Protein AF-A0AAV0HFF4-F1 (afdb_monomer)

InterPro domains:
  IPR004263 Exostosin-like [PTHR11062] (6-129)
  IPR040911 Exostosin, GT47 domain [PF03016] (6-80)

Organism: NCBI:txid586396

Structure (mmCIF, N/CA/C/O backbone):
data_AF-A0AAV0HFF4-F1
#
_entry.id   AF-A0AAV0HFF4-F1
#
loop_
_atom_site.group_PDB
_atom_site.id
_atom_site.type_symbol
_atom_site.label_atom_id
_atom_site.label_alt_id
_atom_site.label_comp_id
_atom_site.label_asym_id
_atom_site.label_entity_id
_atom_site.label_seq_id
_atom_site.pdbx_PDB_ins_code
_atom_site.Cartn_x
_atom_site.Cartn_y
_atom_site.Cartn_z
_atom_site.occupancy
_atom_site.B_iso_or_equiv
_atom_site.auth_seq_id
_atom_site.auth_comp_id
_atom_site.auth_asym_id
_atom_site.auth_atom_id
_atom_site.pdbx_PDB_model_num
ATOM 1 N N . MET A 1 1 ? 3.121 18.511 -16.550 1.00 65.44 1 MET A N 1
ATOM 2 C CA . MET A 1 1 ? 2.290 17.296 -16.642 1.00 65.44 1 MET A CA 1
ATOM 3 C C . MET A 1 1 ? 1.095 17.490 -15.732 1.00 65.44 1 MET A C 1
ATOM 5 O O . MET A 1 1 ? 1.276 17.822 -14.565 1.00 65.44 1 MET A O 1
ATOM 9 N N . SER A 1 2 ? -0.109 17.406 -16.279 1.00 88.88 2 SER A N 1
ATOM 10 C CA . SER A 1 2 ? -1.352 17.561 -15.527 1.00 88.88 2 SER A CA 1
ATOM 11 C C . SER A 1 2 ? -1.634 16.320 -14.663 1.00 88.88 2 SER A C 1
ATOM 13 O O . SER A 1 2 ? -1.158 15.227 -14.985 1.00 88.88 2 SER A O 1
ATOM 15 N N . PRO A 1 3 ? -2.444 16.436 -13.595 1.00 83.75 3 PRO A N 1
ATOM 16 C CA . PRO A 1 3 ? -2.827 15.286 -12.771 1.00 83.75 3 PRO A CA 1
ATOM 17 C C . PRO A 1 3 ? -3.456 14.131 -13.570 1.00 83.75 3 PRO A C 1
ATOM 19 O O . PRO A 1 3 ? -3.227 12.962 -13.264 1.00 83.75 3 PRO A O 1
ATOM 22 N N . ILE A 1 4 ? -4.204 14.449 -14.631 1.00 87.81 4 ILE A N 1
ATOM 23 C CA . ILE A 1 4 ? -4.861 13.461 -15.501 1.00 87.81 4 ILE A CA 1
ATOM 24 C C . ILE A 1 4 ? -3.828 12.661 -16.304 1.00 87.81 4 ILE A C 1
ATOM 26 O O . ILE A 1 4 ? -3.957 11.446 -16.451 1.00 87.81 4 ILE A O 1
ATOM 30 N N . GLU A 1 5 ? -2.781 13.319 -16.803 1.00 90.44 5 GLU A N 1
ATOM 31 C CA . GLU A 1 5 ? -1.705 12.648 -17.539 1.00 90.44 5 GLU A CA 1
ATOM 32 C C . GLU A 1 5 ? -0.918 11.692 -16.636 1.00 90.44 5 GLU A C 1
ATOM 34 O O . GLU A 1 5 ? -0.615 10.575 -17.054 1.00 90.44 5 GLU A O 1
ATOM 39 N N . VAL A 1 6 ? -0.652 12.083 -15.383 1.00 88.06 6 VAL A N 1
ATOM 40 C CA . VAL A 1 6 ? 0.010 11.220 -14.385 1.00 88.06 6 VAL A CA 1
ATOM 41 C C . VAL A 1 6 ? -0.823 9.977 -14.092 1.00 88.06 6 VAL A C 1
ATOM 43 O O . VAL A 1 6 ? -0.315 8.860 -14.192 1.00 88.06 6 VAL A O 1
ATOM 46 N N . LEU A 1 7 ? -2.119 10.143 -13.819 1.00 90.25 7 LEU A N 1
ATOM 47 C CA . LEU A 1 7 ? -3.013 9.009 -13.573 1.00 90.25 7 LEU A CA 1
ATOM 48 C C . LEU A 1 7 ? -3.129 8.083 -14.790 1.00 90.25 7 LEU A C 1
ATOM 50 O O . LEU A 1 7 ? -3.190 6.863 -14.632 1.00 90.25 7 LEU A O 1
ATOM 54 N N . LYS A 1 8 ? -3.106 8.628 -16.013 1.00 92.31 8 LYS A N 1
ATOM 55 C CA . LYS A 1 8 ? -3.105 7.825 -17.245 1.00 92.31 8 LYS A CA 1
ATOM 56 C C . LYS A 1 8 ? -1.846 6.962 -17.356 1.00 92.31 8 LYS A C 1
ATOM 58 O O . LYS A 1 8 ? -1.953 5.797 -17.739 1.00 92.31 8 LYS A O 1
ATOM 63 N N . VAL A 1 9 ? -0.680 7.507 -17.003 1.00 93.75 9 VAL A N 1
ATOM 64 C CA . VAL A 1 9 ? 0.580 6.748 -16.960 1.00 93.75 9 VAL A CA 1
ATOM 65 C C . VAL A 1 9 ? 0.505 5.639 -15.913 1.00 93.75 9 VAL A C 1
ATOM 67 O O . VAL A 1 9 ? 0.813 4.493 -16.237 1.00 93.75 9 VAL A O 1
ATOM 70 N N . PHE A 1 10 ? 0.029 5.929 -14.700 1.00 93.12 10 PHE A N 1
ATOM 71 C CA . PHE A 1 10 ? -0.127 4.907 -13.658 1.00 93.12 10 PHE A CA 1
ATOM 72 C C . PHE A 1 10 ? -1.085 3.792 -14.063 1.00 93.12 10 PHE A C 1
ATOM 74 O O . PHE A 1 10 ? -0.738 2.623 -13.942 1.00 93.12 10 PHE A O 1
ATOM 81 N N . ARG A 1 11 ? -2.250 4.128 -14.624 1.00 93.62 11 ARG A N 1
ATOM 82 C CA . ARG A 1 11 ? -3.246 3.134 -15.053 1.00 93.62 11 ARG A CA 1
ATOM 83 C C . ARG A 1 11 ? -2.684 2.154 -16.088 1.00 93.62 11 ARG A C 1
ATOM 85 O O . ARG A 1 11 ? -3.027 0.971 -16.082 1.00 93.62 11 ARG A O 1
ATOM 92 N N . ASN A 1 12 ? -1.829 2.661 -16.976 1.00 95.56 12 ASN A N 1
ATOM 93 C CA . ASN A 1 12 ? -1.183 1.884 -18.032 1.00 95.56 12 ASN A CA 1
ATOM 94 C C . ASN A 1 12 ? 0.082 1.146 -17.551 1.00 95.56 12 ASN A C 1
ATOM 96 O O . ASN A 1 12 ? 0.652 0.367 -18.312 1.00 95.56 12 ASN A O 1
ATOM 100 N N . SER A 1 13 ? 0.527 1.386 -16.317 1.00 96.56 13 SER A N 1
ATOM 101 C CA . SER A 1 13 ? 1.712 0.760 -15.731 1.00 96.56 13 SER A CA 1
ATOM 102 C C . SER A 1 13 ? 1.325 -0.469 -14.907 1.00 96.56 13 SER A C 1
ATOM 104 O O . SER A 1 13 ? 0.212 -0.575 -14.393 1.00 96.56 13 SER A O 1
ATOM 106 N N . VAL A 1 14 ? 2.252 -1.422 -14.790 1.00 97.19 14 VAL A N 1
ATOM 107 C CA . VAL A 1 14 ? 2.098 -2.575 -13.886 1.00 97.19 14 VAL A CA 1
ATOM 108 C C . VAL A 1 14 ? 2.614 -2.219 -12.497 1.00 97.19 14 VAL A C 1
ATOM 110 O O . VAL A 1 14 ? 1.902 -2.382 -11.512 1.00 97.19 14 VAL A O 1
ATOM 113 N N . PHE A 1 15 ? 3.839 -1.695 -12.445 1.00 98.19 15 PHE A N 1
ATOM 114 C CA . PHE A 1 15 ? 4.539 -1.313 -11.227 1.00 98.19 15 PHE A CA 1
ATOM 115 C C . PHE A 1 15 ? 4.777 0.197 -11.205 1.00 98.19 15 PHE A C 1
ATOM 117 O O . PHE A 1 15 ? 5.204 0.768 -12.210 1.00 98.19 15 PHE A O 1
ATOM 124 N N . CYS A 1 16 ? 4.540 0.831 -10.058 1.00 97.12 16 CYS A N 1
ATOM 125 C CA . CYS A 1 16 ? 4.745 2.260 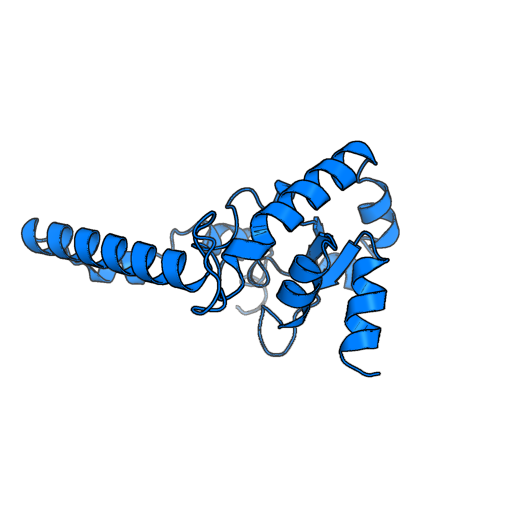-9.847 1.00 97.12 16 CYS A CA 1
ATOM 126 C C . CYS A 1 16 ? 5.775 2.466 -8.740 1.00 97.12 16 CYS A C 1
ATOM 128 O O . CYS A 1 16 ? 5.535 2.115 -7.587 1.00 97.12 16 CYS A O 1
ATOM 130 N N . LEU A 1 17 ? 6.927 3.034 -9.095 1.00 95.56 17 LEU A N 1
ATOM 131 C CA . LEU A 1 17 ? 8.022 3.281 -8.160 1.00 95.56 17 LEU A CA 1
ATOM 132 C C . LEU A 1 17 ? 7.645 4.391 -7.169 1.00 95.56 17 LEU A C 1
ATOM 134 O O . LEU A 1 17 ? 7.270 5.485 -7.584 1.00 95.56 17 LEU A O 1
ATOM 138 N N . GLN A 1 18 ? 7.778 4.112 -5.871 1.00 94.12 18 GLN A N 1
ATOM 139 C CA . GLN A 1 18 ? 7.441 5.017 -4.768 1.00 94.12 18 GLN A CA 1
ATOM 140 C C . GLN A 1 18 ? 8.677 5.289 -3.891 1.00 94.12 18 GLN A C 1
ATOM 142 O O . GLN A 1 18 ? 8.783 4.759 -2.780 1.00 94.12 18 GLN A O 1
ATOM 147 N N . PRO A 1 19 ? 9.653 6.077 -4.381 1.00 90.50 19 PRO A N 1
ATOM 148 C CA . PRO A 1 19 ? 10.814 6.459 -3.585 1.00 90.50 19 PRO A CA 1
ATOM 149 C C . PRO A 1 19 ? 10.419 7.391 -2.430 1.00 90.50 19 PRO A C 1
ATOM 151 O O . PRO A 1 19 ? 9.510 8.223 -2.553 1.00 90.50 19 PRO A O 1
ATOM 154 N N . ALA A 1 20 ? 11.137 7.288 -1.311 1.00 83.50 20 ALA A N 1
ATOM 155 C CA . ALA A 1 20 ? 10.960 8.185 -0.173 1.00 83.50 20 ALA A CA 1
ATOM 156 C C . ALA A 1 20 ? 11.279 9.647 -0.550 1.00 83.50 20 ALA A C 1
ATOM 158 O O . ALA A 1 20 ? 11.933 9.934 -1.557 1.00 83.50 20 ALA A O 1
ATOM 159 N N . GLY A 1 21 ? 10.745 10.601 0.212 1.00 80.75 21 GLY A N 1
ATOM 160 C CA . GLY A 1 21 ? 11.053 12.030 0.086 1.00 80.75 21 GLY A CA 1
ATOM 161 C C . GLY A 1 21 ? 11.298 12.664 1.436 1.00 80.75 21 GLY A C 1
ATOM 162 O O . GLY A 1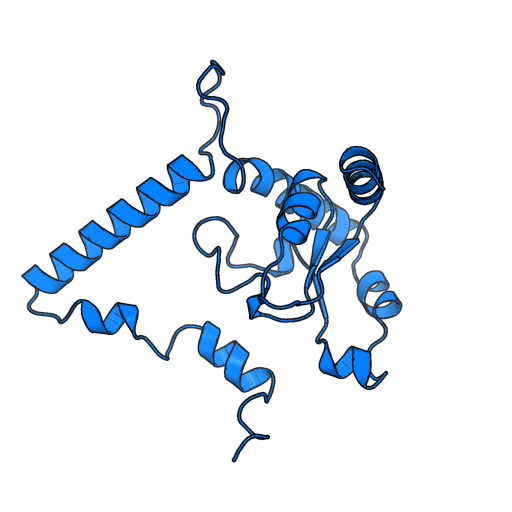 21 ? 11.824 12.007 2.325 1.00 80.75 21 GLY A O 1
ATOM 163 N N . ASP A 1 22 ? 10.836 13.904 1.605 1.00 81.12 22 ASP A N 1
ATOM 164 C CA . ASP A 1 22 ? 10.881 14.604 2.898 1.00 81.12 22 ASP A CA 1
ATOM 165 C C . ASP A 1 22 ? 10.113 13.845 3.992 1.00 81.12 22 ASP A C 1
ATOM 167 O O . ASP A 1 22 ? 10.435 13.925 5.174 1.00 81.12 22 ASP A O 1
ATOM 171 N N . SER A 1 23 ? 9.103 13.070 3.588 1.00 80.12 23 SER A N 1
ATOM 172 C CA . SER A 1 23 ? 8.440 12.080 4.429 1.00 80.12 23 SER A CA 1
ATOM 173 C C . SER A 1 23 ? 8.546 10.687 3.813 1.00 80.12 23 SER A C 1
ATOM 175 O O . SER A 1 23 ? 8.778 10.518 2.610 1.00 80.12 23 SER A O 1
ATOM 177 N N . TYR A 1 24 ? 8.352 9.668 4.653 1.00 78.56 24 TYR A N 1
ATOM 178 C CA . TYR A 1 24 ? 8.437 8.282 4.208 1.00 78.56 24 TYR A CA 1
ATOM 179 C C . TYR A 1 24 ? 7.329 7.914 3.213 1.00 78.56 24 TYR A C 1
ATOM 181 O O . TYR A 1 24 ? 7.615 7.200 2.257 1.00 78.56 24 TYR A O 1
ATOM 189 N N . THR A 1 25 ? 6.092 8.392 3.393 1.00 80.69 25 THR A N 1
ATOM 190 C CA . THR A 1 25 ? 4.985 8.093 2.464 1.00 80.69 25 THR A CA 1
ATOM 191 C C . THR A 1 25 ? 4.618 9.325 1.651 1.00 80.69 25 THR A C 1
ATOM 193 O O . THR A 1 25 ? 4.448 10.405 2.206 1.00 80.69 25 THR A O 1
ATOM 196 N N . ARG A 1 26 ? 4.440 9.165 0.336 1.00 85.19 26 ARG A N 1
ATOM 197 C CA . ARG A 1 26 ? 4.044 10.245 -0.577 1.00 85.19 26 ARG A CA 1
ATOM 198 C C . ARG A 1 26 ? 2.615 10.050 -1.080 1.00 85.19 26 ARG A C 1
ATOM 200 O O . ARG A 1 26 ? 2.132 8.926 -1.189 1.00 85.19 26 ARG A O 1
ATOM 207 N N . ARG A 1 27 ? 1.974 11.149 -1.495 1.00 88.50 27 ARG A N 1
ATOM 208 C CA . ARG A 1 27 ? 0.672 11.127 -2.191 1.00 88.50 27 ARG A CA 1
ATOM 209 C C . ARG A 1 27 ? 0.655 10.149 -3.378 1.00 88.50 27 ARG A C 1
ATOM 211 O O . ARG A 1 27 ? -0.342 9.464 -3.581 1.00 88.50 27 ARG A O 1
ATOM 218 N N . SER A 1 28 ? 1.768 10.041 -4.107 1.00 91.50 28 SER A N 1
ATOM 219 C CA . SER A 1 28 ? 1.916 9.166 -5.277 1.00 91.50 28 SER A CA 1
ATOM 220 C C . SER A 1 28 ? 1.654 7.685 -4.983 1.00 91.50 28 SER A C 1
ATOM 222 O O . SER A 1 28 ? 1.221 6.960 -5.877 1.00 91.50 28 SER A O 1
ATOM 224 N N . THR A 1 29 ? 1.852 7.238 -3.737 1.00 92.62 29 THR A N 1
ATOM 225 C CA . THR A 1 29 ? 1.492 5.885 -3.295 1.00 92.62 29 THR A CA 1
ATOM 226 C C . THR A 1 29 ? -0.009 5.650 -3.448 1.00 92.62 29 THR A C 1
ATOM 228 O O . THR A 1 29 ? -0.430 4.650 -4.028 1.00 92.62 29 THR A O 1
ATOM 231 N N . PHE A 1 30 ? -0.829 6.595 -2.995 1.00 93.00 30 PHE A N 1
ATOM 232 C CA . PHE A 1 30 ? -2.283 6.496 -3.096 1.00 93.00 30 PHE A CA 1
ATOM 233 C C . PHE A 1 30 ? -2.759 6.667 -4.534 1.00 93.00 30 PHE A C 1
ATOM 235 O O . PHE A 1 30 ? -3.615 5.909 -4.975 1.00 93.00 30 PHE A O 1
ATOM 242 N N . ASP A 1 31 ? -2.141 7.571 -5.297 1.00 94.12 31 ASP A N 1
ATOM 243 C CA . ASP A 1 31 ? -2.429 7.717 -6.727 1.00 94.12 31 ASP A CA 1
ATOM 244 C C . ASP A 1 31 ? -2.131 6.412 -7.502 1.00 94.12 31 ASP A C 1
ATOM 246 O O . ASP A 1 31 ? -2.889 6.047 -8.402 1.00 94.12 31 ASP A O 1
ATOM 250 N N . SER A 1 32 ? -1.079 5.659 -7.135 1.00 95.38 32 SER A N 1
ATOM 251 C CA . SER A 1 32 ? -0.823 4.337 -7.731 1.00 95.38 32 SER A CA 1
ATOM 252 C C . SER A 1 32 ? -1.887 3.304 -7.367 1.00 95.38 32 SER A C 1
ATOM 254 O O . SER A 1 32 ? -2.351 2.594 -8.257 1.00 95.38 32 SER A O 1
ATOM 256 N N . ILE A 1 33 ? -2.344 3.276 -6.110 1.00 95.75 33 ILE A N 1
ATOM 257 C CA . ILE A 1 33 ? -3.424 2.378 -5.674 1.00 95.75 33 ILE A CA 1
ATOM 258 C C . ILE A 1 33 ? -4.718 2.700 -6.427 1.00 95.75 33 ILE A C 1
ATOM 260 O O . ILE A 1 33 ? -5.342 1.805 -6.993 1.00 95.75 33 ILE A O 1
ATOM 264 N N . LEU A 1 34 ? -5.074 3.984 -6.517 1.00 95.38 34 LEU A N 1
ATOM 265 C CA . LEU A 1 34 ? -6.252 4.467 -7.241 1.00 95.38 34 LEU A CA 1
ATOM 266 C C . LEU A 1 34 ? -6.238 4.085 -8.722 1.00 95.38 34 LEU A C 1
ATOM 268 O O . LEU A 1 34 ? -7.282 3.807 -9.307 1.00 95.38 34 LEU A O 1
ATOM 272 N N . ALA A 1 35 ? -5.055 4.058 -9.331 1.00 96.06 35 ALA A N 1
ATOM 273 C CA . ALA A 1 35 ? -4.877 3.655 -10.718 1.00 96.06 35 ALA A CA 1
ATOM 274 C C . ALA A 1 35 ? -4.787 2.126 -10.917 1.00 96.06 35 ALA A C 1
ATOM 276 O O . ALA A 1 35 ? -4.672 1.664 -12.056 1.00 96.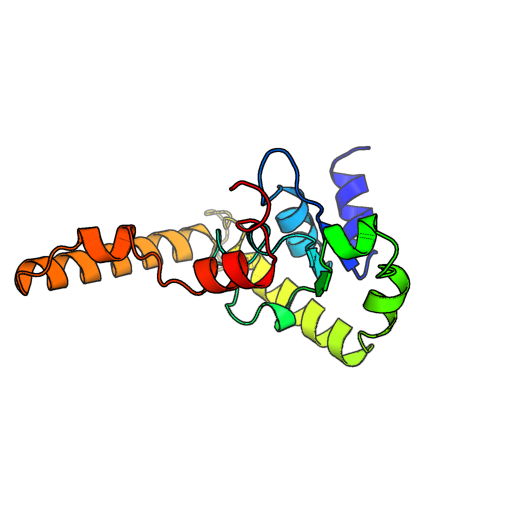06 35 ALA A O 1
ATOM 277 N N . GLY A 1 36 ? -4.814 1.334 -9.837 1.00 96.25 36 GLY A N 1
ATOM 278 C CA . GLY A 1 36 ? -4.603 -0.113 -9.884 1.00 96.25 36 GLY A CA 1
ATOM 279 C C . GLY A 1 36 ? -3.172 -0.503 -10.266 1.00 96.25 36 GLY A C 1
ATOM 280 O O . GLY A 1 36 ? -2.969 -1.562 -10.855 1.00 96.25 36 GLY A O 1
ATOM 281 N N . CYS A 1 37 ? -2.199 0.369 -10.009 1.00 97.81 37 CYS A N 1
ATOM 282 C CA . CYS A 1 37 ? -0.781 0.136 -10.251 1.00 97.81 37 CYS A CA 1
ATOM 283 C C . CYS A 1 37 ? -0.118 -0.386 -8.972 1.00 97.81 37 CYS A C 1
ATOM 285 O O . CYS A 1 37 ? -0.301 0.198 -7.905 1.00 97.81 37 CYS A O 1
ATOM 287 N N . ILE A 1 38 ? 0.669 -1.459 -9.072 1.00 98.25 38 ILE A N 1
ATOM 288 C CA . ILE A 1 38 ? 1.313 -2.103 -7.920 1.00 98.25 38 ILE A CA 1
ATOM 289 C C . ILE A 1 38 ? 2.416 -1.180 -7.378 1.00 98.25 38 ILE A C 1
ATOM 291 O O . ILE A 1 38 ? 3.386 -0.914 -8.098 1.00 98.25 38 ILE A O 1
ATOM 295 N N . PRO A 1 39 ? 2.313 -0.681 -6.133 1.00 96.88 39 PRO A N 1
ATOM 296 C CA . PRO A 1 39 ? 3.346 0.167 -5.555 1.00 96.88 39 PRO A CA 1
ATOM 297 C C . PRO A 1 39 ? 4.654 -0.607 -5.340 1.00 96.88 39 PRO A C 1
ATOM 299 O O . PRO A 1 39 ? 4.650 -1.731 -4.834 1.00 96.88 39 PRO A O 1
ATOM 302 N N . VAL A 1 40 ? 5.780 0.017 -5.684 1.00 96.81 40 VAL A N 1
ATOM 303 C CA . VAL A 1 40 ? 7.129 -0.482 -5.389 1.00 96.81 40 VAL A CA 1
ATOM 304 C C . VAL A 1 40 ? 7.776 0.453 -4.379 1.00 96.81 40 VAL A C 1
ATOM 306 O O . VAL A 1 40 ? 8.099 1.595 -4.706 1.00 96.81 40 VAL A O 1
ATOM 309 N N . PHE A 1 41 ? 7.950 -0.020 -3.152 1.00 94.44 41 PHE A N 1
ATOM 310 C CA . PHE A 1 41 ? 8.514 0.759 -2.059 1.00 94.44 41 PHE A CA 1
ATOM 311 C C . PHE A 1 41 ? 10.013 0.533 -1.929 1.00 94.44 41 PHE A C 1
ATOM 313 O O . PHE A 1 41 ? 10.503 -0.582 -2.094 1.00 94.44 41 PHE A O 1
ATOM 320 N N . PHE A 1 42 ? 10.720 1.602 -1.566 1.00 92.06 42 PHE A N 1
ATOM 321 C CA . PHE A 1 42 ? 12.168 1.573 -1.351 1.00 92.06 42 PHE A CA 1
ATOM 322 C C . PHE A 1 42 ? 12.5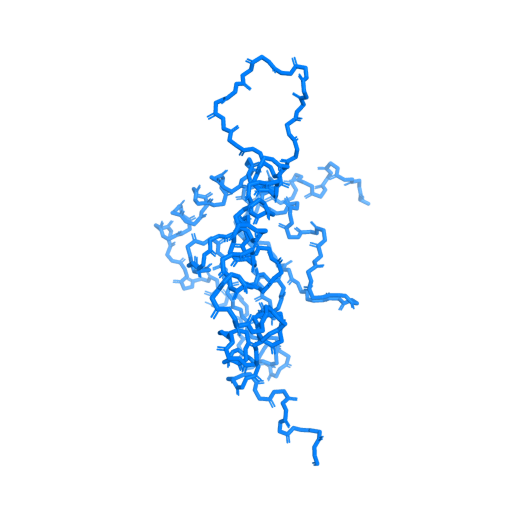75 1.679 0.118 1.00 92.06 42 PHE A C 1
ATOM 324 O O . PHE A 1 42 ? 13.735 1.475 0.464 1.00 92.06 42 PHE A O 1
ATOM 331 N N . HIS A 1 43 ? 11.602 1.956 0.988 1.00 88.25 43 HIS A N 1
ATOM 332 C CA . HIS A 1 43 ? 11.791 2.051 2.426 1.00 88.25 43 HIS A CA 1
ATOM 333 C C . HIS A 1 43 ? 10.595 1.403 3.143 1.00 88.25 43 HIS A C 1
ATOM 335 O O . HIS A 1 43 ? 9.448 1.702 2.796 1.00 88.25 43 HIS A O 1
ATOM 341 N N . PRO A 1 44 ? 10.791 0.579 4.190 1.00 81.25 44 PRO A N 1
ATOM 342 C CA . PRO A 1 44 ? 9.675 -0.041 4.911 1.00 81.25 44 PRO A CA 1
ATOM 343 C C . PRO A 1 44 ? 8.687 0.948 5.547 1.00 81.25 44 PRO A C 1
ATOM 345 O O . PRO A 1 44 ? 7.493 0.665 5.657 1.00 81.25 44 PRO A O 1
ATOM 348 N N . PHE A 1 45 ? 9.139 2.141 5.947 1.00 80.94 45 PHE A N 1
ATOM 349 C CA . PHE A 1 45 ? 8.263 3.162 6.524 1.00 80.94 45 PHE A CA 1
ATOM 350 C C . PHE A 1 45 ? 7.303 3.798 5.516 1.00 80.94 45 PHE A C 1
ATOM 352 O O . PHE A 1 45 ? 6.321 4.409 5.941 1.00 80.94 45 PHE A O 1
ATOM 359 N N . SER A 1 46 ? 7.562 3.658 4.211 1.00 76.19 46 SER A N 1
ATOM 360 C CA . SER A 1 46 ? 6.737 4.235 3.141 1.00 76.19 46 SER A CA 1
ATOM 361 C C . SER A 1 46 ? 5.378 3.568 2.978 1.00 76.19 46 SER A C 1
ATOM 363 O O . SER A 1 46 ? 4.506 4.103 2.300 1.00 76.19 46 SER A O 1
ATOM 365 N N . ALA A 1 47 ? 5.200 2.390 3.564 1.00 64.56 47 ALA A N 1
ATOM 366 C CA . ALA A 1 47 ? 4.013 1.586 3.328 1.00 64.56 47 ALA A CA 1
ATOM 367 C C . ALA A 1 47 ? 3.544 0.862 4.574 1.00 64.56 47 ALA A C 1
ATOM 369 O O . ALA A 1 47 ? 2.350 0.791 4.851 1.00 64.56 47 ALA A O 1
ATOM 370 N N . TYR A 1 48 ? 4.484 0.338 5.351 1.00 73.81 48 TYR A N 1
ATOM 371 C CA . TYR A 1 48 ? 4.125 -0.711 6.284 1.00 73.81 48 TYR A CA 1
ATOM 372 C C . TYR A 1 48 ? 3.610 -0.118 7.585 1.00 73.81 48 TYR A C 1
ATOM 374 O O . TYR A 1 48 ? 2.740 -0.699 8.234 1.00 73.81 48 TYR A O 1
ATOM 382 N N . THR A 1 49 ? 4.124 1.048 7.995 1.00 76.06 49 THR A N 1
ATOM 383 C CA . THR A 1 49 ? 4.020 1.521 9.385 1.00 76.06 49 THR A CA 1
ATOM 384 C C . THR A 1 49 ? 2.957 2.583 9.637 1.00 76.06 49 THR A C 1
ATOM 386 O O . THR A 1 49 ? 2.537 2.728 10.788 1.00 76.06 49 THR A O 1
ATOM 389 N N . GLN A 1 50 ? 2.528 3.323 8.616 1.00 75.62 50 GLN A N 1
ATOM 390 C CA . GLN A 1 50 ? 1.707 4.527 8.798 1.00 75.62 50 GLN A CA 1
ATOM 391 C C . GLN A 1 50 ? 0.210 4.277 8.596 1.00 75.62 50 GLN A C 1
ATOM 393 O O . GLN A 1 50 ? -0.598 4.821 9.337 1.00 75.62 50 GLN A O 1
ATOM 398 N N . TYR A 1 51 ? -0.168 3.389 7.677 1.00 84.94 51 TYR A N 1
ATOM 399 C CA . TYR A 1 51 ? -1.565 3.190 7.269 1.00 84.94 51 TYR A CA 1
ATOM 400 C C . TYR A 1 51 ? -2.110 1.828 7.706 1.00 84.94 51 TYR A C 1
ATOM 402 O O . TYR A 1 51 ? -2.842 1.175 6.973 1.00 84.94 51 TYR A O 1
ATOM 410 N N . ILE A 1 52 ? -1.749 1.391 8.917 1.00 87.12 52 ILE A N 1
ATOM 411 C CA . ILE A 1 52 ? -2.011 0.032 9.428 1.00 87.12 52 ILE A CA 1
ATOM 412 C C . ILE A 1 52 ? -3.498 -0.332 9.569 1.00 87.12 52 ILE A C 1
ATOM 414 O O . ILE A 1 52 ? -3.813 -1.512 9.693 1.00 87.12 52 ILE A O 1
ATOM 418 N N . TRP A 1 53 ? -4.396 0.657 9.605 1.00 90.62 53 TRP A N 1
ATOM 419 C CA . TRP A 1 53 ? -5.844 0.428 9.593 1.00 90.62 53 TRP A CA 1
ATOM 420 C C . TRP A 1 53 ? -6.394 0.251 8.174 1.00 90.62 53 TRP A C 1
ATOM 422 O O . TRP A 1 53 ? -7.385 -0.446 7.992 1.00 90.62 53 TRP A O 1
ATOM 432 N N . HIS A 1 54 ? -5.742 0.844 7.172 1.00 92.00 54 HIS A N 1
ATOM 433 C CA . HIS A 1 54 ? -6.234 0.890 5.792 1.00 92.00 54 HIS A CA 1
ATOM 434 C C . HIS A 1 54 ? -5.557 -0.140 4.882 1.00 92.00 54 HIS A C 1
ATOM 436 O O . HIS A 1 54 ? -6.189 -0.660 3.963 1.00 92.00 54 HIS A O 1
ATOM 442 N N . LEU A 1 55 ? -4.279 -0.441 5.127 1.00 90.81 55 LEU A N 1
ATOM 443 C CA . LEU A 1 55 ? -3.475 -1.344 4.307 1.00 90.81 55 LEU A CA 1
ATOM 444 C C . LEU A 1 55 ? -3.296 -2.716 4.985 1.00 90.81 55 LEU A C 1
ATOM 446 O O . LEU A 1 55 ? -3.135 -2.777 6.209 1.00 90.81 55 LEU A O 1
ATOM 450 N N . PRO A 1 56 ? -3.287 -3.825 4.218 1.00 89.62 56 PRO A N 1
ATOM 451 C CA . PRO A 1 56 ? -3.076 -5.164 4.753 1.00 89.62 56 PRO A CA 1
ATOM 452 C C . PRO A 1 56 ? -1.705 -5.302 5.414 1.00 89.62 56 PRO A C 1
ATOM 454 O O . PRO A 1 56 ? -0.716 -4.740 4.952 1.00 89.62 56 PRO A O 1
ATOM 457 N N . ARG A 1 57 ? -1.619 -6.137 6.455 1.00 86.44 57 ARG A N 1
ATOM 458 C CA . ARG A 1 57 ? -0.329 -6.500 7.070 1.00 86.44 57 ARG A CA 1
ATOM 459 C C . ARG A 1 57 ? 0.539 -7.371 6.165 1.00 86.44 57 ARG A C 1
ATOM 461 O O . ARG A 1 57 ? 1.756 -7.358 6.305 1.00 86.44 57 ARG A O 1
ATOM 468 N N . ASN A 1 58 ? -0.076 -8.155 5.278 1.00 89.81 58 ASN A N 1
ATOM 469 C CA . ASN A 1 58 ? 0.666 -8.918 4.284 1.00 89.81 58 ASN A CA 1
ATOM 470 C C . ASN A 1 58 ? 1.072 -7.991 3.135 1.00 89.81 58 ASN A C 1
ATOM 472 O O . ASN A 1 58 ? 0.388 -7.890 2.127 1.00 89.81 58 ASN A O 1
ATOM 476 N N . TYR A 1 59 ? 2.192 -7.303 3.288 1.00 90.00 59 TYR A N 1
ATOM 477 C CA . TYR A 1 59 ? 2.626 -6.299 2.323 1.00 90.00 59 TYR A CA 1
ATOM 478 C C . TYR A 1 59 ? 2.958 -6.854 0.934 1.00 90.00 59 TYR A C 1
ATOM 480 O O . TYR A 1 59 ? 2.765 -6.169 -0.073 1.00 90.00 59 TYR A O 1
ATOM 488 N N . SER A 1 60 ? 3.402 -8.112 0.885 1.00 92.25 60 SER A N 1
ATOM 489 C CA . SER A 1 60 ? 3.704 -8.815 -0.364 1.00 92.25 60 SER A CA 1
ATOM 490 C C . SER A 1 60 ? 2.461 -9.091 -1.213 1.00 92.25 60 SER A C 1
ATOM 492 O O . SER A 1 60 ? 2.586 -9.318 -2.412 1.00 92.25 60 SER A O 1
ATOM 494 N N . SER A 1 61 ? 1.252 -9.022 -0.634 1.00 95.25 61 SER A N 1
ATOM 495 C CA . SER A 1 61 ? 0.021 -9.250 -1.395 1.00 95.25 61 SER A CA 1
ATOM 496 C C . SER A 1 61 ? -0.349 -8.085 -2.307 1.00 95.25 61 SER A C 1
ATOM 498 O O . SER A 1 61 ? -1.136 -8.293 -3.219 1.00 95.25 61 SER A O 1
ATOM 500 N N . TYR A 1 62 ? 0.180 -6.877 -2.082 1.00 95.62 62 TYR A N 1
ATOM 501 C CA . TYR A 1 62 ? -0.206 -5.682 -2.846 1.00 95.62 62 TYR A CA 1
ATOM 502 C C . TYR A 1 62 ? 0.967 -4.803 -3.286 1.00 95.62 62 TYR A C 1
ATOM 504 O O . TYR A 1 62 ? 0.752 -3.847 -4.028 1.00 95.62 62 TYR A O 1
ATOM 512 N N . SER A 1 63 ? 2.194 -5.077 -2.838 1.00 95.88 63 SER A N 1
ATOM 513 C CA . SER A 1 63 ? 3.357 -4.235 -3.126 1.00 95.88 63 SER A CA 1
ATOM 514 C C . SER A 1 63 ? 4.651 -5.030 -3.264 1.00 95.88 63 SER A C 1
ATOM 516 O O . SER A 1 63 ? 4.754 -6.161 -2.795 1.00 95.88 63 SER A O 1
ATOM 518 N N . VAL A 1 64 ? 5.647 -4.415 -3.902 1.00 96.31 64 VAL A N 1
ATOM 519 C CA . VAL A 1 64 ? 7.019 -4.934 -3.981 1.00 96.31 64 VAL A CA 1
ATOM 520 C C . VAL A 1 64 ? 7.928 -4.056 -3.126 1.00 96.31 64 VAL A C 1
ATOM 522 O O . VAL A 1 64 ? 7.821 -2.832 -3.172 1.00 96.31 64 VAL A O 1
ATOM 525 N N . TYR A 1 65 ? 8.848 -4.662 -2.376 1.00 94.00 65 TYR A N 1
ATOM 526 C CA . TYR A 1 65 ? 9.894 -3.942 -1.647 1.00 94.00 65 TYR A CA 1
ATOM 527 C C . TYR A 1 65 ? 11.253 -4.156 -2.307 1.00 94.00 65 TYR A C 1
ATOM 529 O O . TYR A 1 65 ? 11.633 -5.293 -2.579 1.00 94.00 65 TYR A O 1
ATOM 537 N N . ILE A 1 66 ? 11.986 -3.069 -2.546 1.00 94.12 66 ILE A N 1
ATOM 538 C CA . ILE A 1 66 ? 13.356 -3.102 -3.063 1.00 94.12 66 ILE A CA 1
ATOM 539 C C . ILE A 1 66 ? 14.210 -2.148 -2.214 1.00 94.12 66 ILE A C 1
ATOM 541 O O . ILE A 1 66 ? 14.018 -0.941 -2.331 1.00 94.12 66 ILE A O 1
ATOM 545 N N . PRO A 1 67 ? 15.155 -2.634 -1.389 1.00 91.81 67 PRO A N 1
ATOM 546 C CA . PRO A 1 67 ? 15.931 -1.774 -0.494 1.00 91.81 67 PRO A CA 1
ATOM 547 C C . PRO A 1 67 ? 16.698 -0.672 -1.239 1.00 91.81 67 PRO A C 1
ATOM 549 O O . PRO A 1 67 ? 17.477 -0.953 -2.154 1.00 91.81 67 PRO A O 1
ATOM 552 N N . GLU A 1 68 ? 16.494 0.589 -0.842 1.00 90.75 68 GLU A N 1
ATOM 553 C CA . GLU A 1 68 ? 17.091 1.749 -1.519 1.00 90.75 68 GLU A CA 1
ATOM 554 C C . GLU A 1 68 ? 18.627 1.711 -1.533 1.00 90.75 68 GLU A C 1
ATOM 556 O O . GLU A 1 68 ? 19.246 2.016 -2.554 1.00 90.75 68 GLU A O 1
ATOM 561 N N . ASN A 1 69 ? 19.245 1.312 -0.418 1.00 91.31 69 ASN A N 1
ATOM 562 C CA . ASN A 1 69 ? 20.699 1.217 -0.282 1.00 91.31 69 ASN A CA 1
ATOM 563 C C . ASN A 1 69 ? 21.298 0.245 -1.308 1.00 91.31 69 ASN A C 1
ATOM 565 O O . ASN A 1 69 ? 22.246 0.595 -2.004 1.00 91.31 69 ASN A O 1
ATOM 569 N N . LEU A 1 70 ? 20.683 -0.926 -1.494 1.00 92.25 70 LEU A N 1
ATOM 570 C CA . LEU A 1 70 ? 21.161 -1.927 -2.450 1.00 92.25 70 LEU A CA 1
ATOM 571 C C . LEU A 1 70 ? 21.006 -1.476 -3.908 1.00 92.25 70 LEU A C 1
ATOM 573 O O . LEU A 1 70 ? 21.809 -1.864 -4.758 1.00 92.25 70 LEU A O 1
ATOM 577 N N . VAL A 1 71 ? 19.994 -0.656 -4.205 1.00 93.38 71 VAL A N 1
ATOM 578 C CA . VAL A 1 71 ? 19.828 -0.035 -5.529 1.00 93.38 71 VAL A CA 1
ATOM 579 C C . VAL A 1 71 ? 20.910 1.019 -5.764 1.00 93.38 71 VAL A C 1
ATOM 581 O O . VAL A 1 71 ? 21.540 1.018 -6.820 1.00 93.38 71 VAL A O 1
ATOM 584 N N . ARG A 1 72 ? 21.161 1.893 -4.780 1.00 91.62 72 ARG A N 1
ATOM 585 C CA . ARG A 1 72 ? 22.187 2.950 -4.859 1.00 91.62 72 ARG A CA 1
ATOM 586 C C . ARG A 1 72 ? 23.601 2.385 -4.985 1.00 91.62 72 ARG A C 1
ATOM 588 O O . ARG A 1 72 ? 24.402 2.926 -5.737 1.00 91.62 72 ARG A O 1
ATOM 595 N N . GLU A 1 73 ? 23.885 1.282 -4.299 1.00 94.94 73 GLU A N 1
ATOM 596 C CA . GLU A 1 73 ? 25.157 0.552 -4.377 1.00 94.94 73 GLU A CA 1
ATOM 597 C C . GLU A 1 73 ? 25.308 -0.270 -5.672 1.00 94.94 73 GLU A C 1
ATOM 599 O O . GLU A 1 73 ? 26.338 -0.907 -5.881 1.00 94.94 73 GLU A O 1
ATOM 604 N N . GLY A 1 74 ? 24.281 -0.316 -6.530 1.00 92.81 74 GLY A N 1
ATOM 605 C CA . GLY A 1 74 ? 24.284 -1.112 -7.761 1.00 92.81 74 GLY A CA 1
ATOM 606 C C . GLY A 1 74 ? 24.226 -2.629 -7.537 1.00 92.81 74 GLY A C 1
ATOM 607 O O . GLY A 1 74 ? 24.356 -3.392 -8.492 1.00 92.81 74 GLY A O 1
ATOM 608 N N . ARG A 1 75 ? 24.005 -3.084 -6.297 1.00 95.12 75 ARG A N 1
ATOM 609 C CA . ARG A 1 75 ? 23.904 -4.510 -5.935 1.00 95.12 75 ARG A CA 1
ATOM 610 C C . ARG A 1 75 ? 22.586 -5.133 -6.388 1.00 95.12 75 ARG A C 1
ATOM 612 O O . ARG A 1 75 ? 22.521 -6.337 -6.619 1.00 95.12 75 ARG A O 1
ATOM 619 N N . VAL A 1 76 ? 21.536 -4.321 -6.516 1.00 95.00 76 VAL A N 1
ATOM 620 C CA . VAL A 1 76 ? 20.207 -4.754 -6.957 1.00 95.00 76 VAL A CA 1
ATOM 621 C C . VAL A 1 76 ? 19.732 -3.911 -8.134 1.00 95.00 76 VAL A C 1
ATOM 623 O O . VAL A 1 76 ? 19.666 -2.687 -8.070 1.00 95.00 76 VAL A O 1
ATOM 626 N N . SER A 1 77 ? 19.321 -4.584 -9.210 1.00 96.25 77 SER A N 1
ATOM 627 C CA . SER A 1 77 ? 18.645 -3.948 -10.340 1.00 96.25 77 SER A CA 1
ATOM 628 C C . SER A 1 77 ? 17.130 -3.995 -10.153 1.00 96.25 77 SER A C 1
ATOM 630 O O . SER A 1 77 ? 16.546 -5.079 -10.098 1.00 96.25 77 SER A O 1
ATOM 632 N N . ILE A 1 78 ? 16.485 -2.821 -10.139 1.00 96.50 78 ILE A N 1
ATOM 633 C CA . ILE A 1 78 ? 15.018 -2.687 -10.060 1.00 96.50 78 ILE A CA 1
ATOM 634 C C . ILE A 1 78 ? 14.343 -3.530 -11.145 1.00 96.50 78 ILE A C 1
ATOM 636 O O . ILE A 1 78 ? 13.424 -4.295 -10.867 1.00 96.50 78 ILE A O 1
ATOM 640 N N . ARG A 1 79 ? 14.829 -3.434 -12.388 1.00 96.50 79 ARG A N 1
ATOM 641 C CA . ARG A 1 79 ? 14.269 -4.180 -13.521 1.00 96.50 79 ARG A CA 1
ATOM 642 C C . ARG A 1 79 ? 14.341 -5.686 -13.290 1.00 96.50 79 ARG A C 1
ATOM 644 O O . ARG A 1 79 ? 13.363 -6.376 -13.548 1.00 96.50 79 ARG A O 1
ATOM 651 N N . MET A 1 80 ? 15.483 -6.187 -12.819 1.00 96.62 80 MET A N 1
ATOM 652 C CA . MET A 1 80 ? 15.661 -7.624 -12.596 1.00 96.62 80 MET A CA 1
ATOM 653 C C . MET A 1 80 ? 14.749 -8.138 -11.487 1.00 96.62 80 MET A C 1
ATOM 655 O O . MET A 1 80 ? 14.161 -9.197 -11.667 1.00 96.62 80 MET A O 1
ATOM 659 N N . GLN A 1 81 ? 14.577 -7.372 -10.405 1.00 96.44 81 GLN A N 1
ATOM 660 C CA . GLN A 1 81 ? 13.648 -7.703 -9.320 1.00 96.44 81 GLN A CA 1
ATOM 661 C C . GLN A 1 81 ? 12.198 -7.768 -9.810 1.00 96.44 81 GLN A C 1
ATOM 663 O O . GLN A 1 81 ? 11.516 -8.762 -9.589 1.00 96.44 81 GLN A O 1
ATOM 668 N N . LEU A 1 82 ? 11.738 -6.753 -10.547 1.00 97.31 82 LEU A N 1
ATOM 669 C CA . LEU A 1 82 ? 10.359 -6.719 -11.049 1.00 97.31 82 LEU A CA 1
ATOM 670 C C . LEU A 1 82 ? 10.070 -7.810 -12.091 1.00 97.31 82 LEU A C 1
ATOM 672 O O . LEU A 1 82 ? 8.930 -8.245 -12.209 1.00 97.31 82 LEU A O 1
ATOM 676 N N . LEU A 1 83 ? 11.088 -8.280 -12.822 1.00 96.56 83 LEU A N 1
ATOM 677 C CA . LEU A 1 83 ? 10.962 -9.417 -13.741 1.00 96.56 83 LEU A CA 1
ATOM 678 C C . LEU A 1 83 ? 10.846 -10.773 -13.031 1.00 96.56 83 LEU A C 1
ATOM 680 O O . LEU A 1 83 ? 10.412 -11.728 -13.671 1.00 96.56 83 LEU A O 1
ATOM 684 N N . GLN A 1 84 ? 11.227 -10.875 -11.752 1.00 96.50 84 GLN A N 1
ATOM 685 C CA . GLN A 1 84 ? 11.035 -12.107 -10.975 1.00 96.50 84 GLN A CA 1
ATOM 686 C C . GLN A 1 84 ? 9.582 -12.304 -10.536 1.00 96.50 84 GLN A C 1
ATOM 688 O O . GLN A 1 84 ? 9.191 -13.428 -10.244 1.00 96.50 84 GLN A O 1
ATOM 693 N N . VAL A 1 85 ? 8.775 -11.238 -10.507 1.00 97.25 85 VAL A N 1
ATOM 694 C CA . VAL A 1 85 ? 7.355 -11.342 -10.162 1.00 97.25 85 VAL A CA 1
ATOM 695 C C . VAL A 1 85 ? 6.621 -11.999 -11.327 1.00 97.25 85 VAL A C 1
ATOM 697 O O . VAL A 1 85 ? 6.562 -11.458 -12.437 1.00 97.25 85 VAL A O 1
ATOM 700 N N . SER A 1 86 ? 6.058 -13.181 -11.092 1.00 98.06 86 SER A N 1
ATOM 701 C CA . SER A 1 86 ? 5.354 -13.922 -12.134 1.00 98.06 86 SER A CA 1
ATOM 702 C C . SER A 1 86 ? 4.098 -13.176 -12.594 1.00 98.06 86 SER A C 1
ATOM 704 O O . SER A 1 86 ? 3.498 -12.380 -11.872 1.00 98.06 86 SER A O 1
ATOM 706 N N . LYS A 1 87 ? 3.629 -13.473 -13.810 1.00 97.88 87 LYS A N 1
ATOM 707 C CA . LYS A 1 87 ? 2.379 -12.885 -14.325 1.00 97.88 87 LYS A CA 1
ATOM 708 C C . LYS A 1 87 ? 1.174 -13.199 -13.429 1.00 97.88 87 LYS A C 1
ATOM 710 O O . LYS A 1 87 ? 0.292 -12.357 -13.299 1.00 97.88 87 LYS A O 1
ATOM 715 N N . ALA A 1 88 ? 1.140 -14.389 -12.826 1.00 98.31 88 ALA A N 1
ATOM 716 C CA . ALA A 1 88 ? 0.074 -14.791 -11.913 1.00 98.31 88 ALA A CA 1
ATOM 717 C C . ALA A 1 88 ? 0.099 -13.955 -10.624 1.00 98.31 88 ALA A C 1
ATOM 719 O O . ALA A 1 88 ? -0.940 -13.445 -10.206 1.00 98.31 88 ALA A O 1
ATOM 720 N N . GLU A 1 89 ? 1.287 -13.737 -10.053 1.00 98.19 89 GLU A N 1
ATOM 721 C CA . GLU A 1 89 ? 1.465 -12.846 -8.904 1.00 98.19 89 GLU A CA 1
ATOM 722 C C . GLU A 1 89 ? 1.068 -11.413 -9.250 1.00 98.19 89 GLU A C 1
ATOM 724 O O . GLU A 1 89 ? 0.304 -10.814 -8.506 1.00 98.19 89 GLU A O 1
ATOM 729 N N . VAL A 1 90 ? 1.473 -10.884 -10.411 1.00 98.38 90 VAL A N 1
ATOM 730 C CA . VAL A 1 90 ? 1.060 -9.543 -10.862 1.00 98.38 90 VAL A CA 1
ATOM 731 C C . VAL A 1 90 ? -0.463 -9.399 -10.902 1.00 98.38 90 VAL A C 1
ATOM 733 O O . VAL A 1 90 ? -0.995 -8.393 -10.435 1.00 98.38 90 VAL A O 1
ATOM 736 N N . VAL A 1 91 ? -1.182 -10.386 -11.445 1.00 98.25 91 VAL A N 1
ATOM 737 C CA . VAL A 1 91 ? -2.654 -10.355 -11.495 1.00 98.25 91 VAL A CA 1
ATOM 738 C C . VAL A 1 91 ? -3.245 -10.386 -10.086 1.00 98.25 91 VAL A C 1
ATOM 740 O O . VAL A 1 91 ? -4.116 -9.572 -9.778 1.00 98.25 91 VAL A O 1
ATOM 743 N N . SER A 1 92 ? -2.739 -11.265 -9.217 1.00 98.38 92 SER A N 1
ATOM 744 C CA . SER A 1 92 ? -3.183 -11.361 -7.822 1.00 98.38 92 SER A CA 1
ATOM 745 C C . SER A 1 92 ? -2.930 -10.063 -7.052 1.00 98.38 92 SER A C 1
ATOM 747 O O . SER A 1 92 ? -3.825 -9.555 -6.381 1.00 98.38 92 SER A O 1
ATOM 749 N N . MET A 1 93 ? -1.733 -9.489 -7.184 1.00 98.44 93 MET A N 1
ATOM 750 C CA . MET A 1 93 ? -1.357 -8.238 -6.532 1.00 98.44 93 MET A CA 1
ATOM 751 C C . MET A 1 93 ? -2.204 -7.075 -7.028 1.00 98.44 93 MET A C 1
ATOM 753 O O . MET A 1 93 ? -2.659 -6.256 -6.235 1.00 98.44 93 MET A O 1
ATOM 757 N N . ARG A 1 94 ? -2.462 -7.005 -8.338 1.00 97.88 94 ARG A N 1
ATOM 758 C CA . ARG A 1 94 ? -3.318 -5.966 -8.916 1.00 97.88 94 ARG A CA 1
ATOM 759 C C . ARG A 1 94 ? -4.754 -6.072 -8.411 1.00 97.88 94 ARG A C 1
ATOM 761 O O . ARG A 1 94 ? -5.360 -5.042 -8.125 1.00 97.88 94 ARG A O 1
ATOM 768 N N . GLN A 1 95 ? -5.282 -7.287 -8.269 1.00 98.00 95 GLN A N 1
ATOM 769 C CA . GLN A 1 95 ? -6.603 -7.497 -7.681 1.00 98.00 95 GLN A CA 1
ATOM 770 C C . GLN A 1 95 ? -6.641 -7.032 -6.222 1.00 98.00 95 GLN A C 1
ATOM 772 O O . GLN A 1 95 ? -7.584 -6.347 -5.830 1.00 98.00 95 GLN A O 1
ATOM 777 N N . GLU A 1 96 ? -5.603 -7.337 -5.442 1.00 97.75 96 GLU A N 1
ATOM 778 C CA . GLU A 1 96 ? -5.505 -6.849 -4.068 1.00 97.75 96 GLU A CA 1
ATOM 779 C C . GLU A 1 96 ? -5.453 -5.318 -4.030 1.00 97.75 96 GLU A C 1
ATOM 781 O O . GLU A 1 96 ? -6.233 -4.711 -3.307 1.00 97.75 96 GLU A O 1
ATOM 786 N N . VAL A 1 97 ? -4.634 -4.674 -4.870 1.00 97.75 97 VAL A N 1
ATOM 787 C CA . VAL A 1 97 ? -4.579 -3.204 -4.984 1.00 97.75 97 VAL A CA 1
ATOM 788 C C . VAL A 1 97 ? -5.955 -2.608 -5.299 1.00 97.75 97 VAL A C 1
ATOM 790 O O . VAL A 1 97 ? -6.347 -1.627 -4.669 1.00 97.75 97 VAL A O 1
ATOM 793 N N . ILE A 1 98 ? -6.718 -3.205 -6.220 1.00 96.38 98 ILE A N 1
ATOM 794 C CA . ILE A 1 98 ? -8.086 -2.760 -6.538 1.00 96.38 98 ILE A CA 1
ATOM 795 C C . ILE A 1 98 ? -8.998 -2.875 -5.308 1.00 96.38 98 ILE A C 1
ATOM 797 O O . ILE A 1 98 ? -9.753 -1.947 -5.016 1.00 96.38 98 ILE A O 1
ATOM 801 N N . ASN A 1 99 ? -8.880 -3.958 -4.536 1.00 95.88 99 ASN A N 1
ATOM 802 C CA . ASN A 1 99 ? -9.636 -4.151 -3.295 1.00 95.88 99 ASN A CA 1
ATOM 803 C C . ASN A 1 99 ? -9.264 -3.131 -2.196 1.00 95.88 99 ASN A C 1
ATOM 805 O O . ASN A 1 99 ? -10.024 -2.951 -1.239 1.00 95.88 99 ASN A O 1
ATOM 809 N N . LEU A 1 100 ? -8.112 -2.456 -2.306 1.00 95.69 100 LEU A N 1
ATOM 810 C CA . LEU A 1 100 ? -7.692 -1.398 -1.380 1.00 95.69 100 LEU A CA 1
ATOM 811 C C . LEU A 1 100 ? -8.269 -0.027 -1.712 1.00 95.69 100 LEU A C 1
ATOM 813 O O . LEU A 1 100 ? -8.372 0.793 -0.803 1.00 95.69 100 LEU A O 1
ATOM 817 N N . ILE A 1 101 ? -8.663 0.223 -2.964 1.00 95.38 101 ILE A N 1
ATOM 818 C CA . ILE A 1 101 ? -9.194 1.519 -3.413 1.00 95.38 101 ILE A CA 1
ATOM 819 C C . ILE A 1 101 ? -10.256 2.086 -2.455 1.00 95.38 101 ILE A C 1
ATOM 821 O O . ILE A 1 101 ? -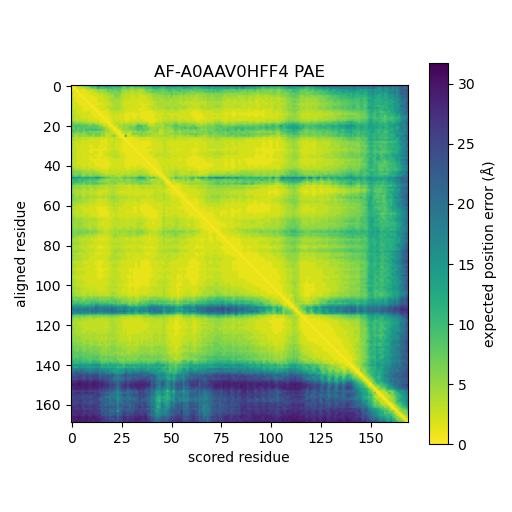10.052 3.208 -1.989 1.00 95.38 101 ILE A O 1
ATOM 825 N N . PRO A 1 102 ? -11.336 1.361 -2.086 1.00 94.38 102 PRO A N 1
ATOM 826 C CA . PRO A 1 102 ? -12.346 1.910 -1.178 1.00 94.38 102 PRO A CA 1
ATOM 827 C C . PRO A 1 102 ? -11.780 2.283 0.200 1.00 94.38 102 PRO A C 1
ATOM 829 O O . PRO A 1 102 ? -12.208 3.264 0.795 1.00 94.38 102 PRO A O 1
ATOM 832 N N . LYS A 1 103 ? -10.759 1.564 0.681 1.00 94.12 103 LYS A N 1
ATOM 833 C CA . LYS A 1 103 ? -10.181 1.738 2.024 1.00 94.12 103 LYS A CA 1
ATOM 834 C C . LYS A 1 103 ? -9.286 2.970 2.159 1.00 94.12 103 LYS A C 1
ATOM 836 O O . LYS A 1 103 ? -8.910 3.317 3.278 1.00 94.12 103 LYS A O 1
ATOM 841 N N . VAL A 1 104 ? -8.906 3.595 1.040 1.00 93.69 104 VAL A N 1
ATOM 842 C CA . VAL A 1 104 ? -7.991 4.751 0.992 1.00 93.69 104 VAL A CA 1
ATOM 843 C C . VAL A 1 104 ? -8.631 6.013 0.407 1.00 93.69 104 VAL A C 1
ATOM 845 O O . VAL A 1 104 ? -7.956 7.034 0.283 1.00 93.69 104 VAL A O 1
ATOM 848 N N . ILE A 1 105 ? -9.920 5.965 0.062 1.00 93.25 105 ILE A N 1
ATOM 849 C CA . ILE A 1 105 ? -10.690 7.119 -0.415 1.00 93.25 105 ILE A CA 1
ATOM 850 C C . ILE A 1 105 ? -11.859 7.423 0.508 1.00 93.25 105 ILE A C 1
ATOM 852 O O . ILE A 1 105 ? -12.370 6.545 1.197 1.00 93.25 105 ILE A O 1
ATOM 856 N N . TYR A 1 106 ? -12.321 8.666 0.459 1.00 92.81 106 TYR A N 1
ATOM 857 C CA . TYR A 1 106 ? -13.607 9.042 1.026 1.00 92.81 106 TYR A CA 1
ATOM 858 C C . TYR A 1 106 ? -14.709 8.811 -0.001 1.00 92.81 106 TYR A C 1
ATOM 860 O O . TYR A 1 106 ? -14.576 9.192 -1.169 1.00 92.81 106 TYR A O 1
ATOM 868 N N . ARG A 1 107 ? -15.808 8.203 0.435 1.00 90.12 107 ARG A N 1
ATOM 869 C CA . ARG A 1 107 ? -17.012 8.056 -0.373 1.00 90.12 107 ARG A CA 1
ATOM 870 C C . ARG A 1 107 ? -17.718 9.405 -0.485 1.00 90.12 107 ARG A C 1
ATOM 872 O O . ARG A 1 107 ? -17.807 10.161 0.479 1.00 90.12 107 ARG A O 1
ATOM 879 N N . ASP A 1 108 ? -18.292 9.680 -1.655 1.00 88.06 108 ASP A N 1
ATOM 880 C CA . ASP A 1 108 ? -19.215 10.805 -1.807 1.00 88.06 108 ASP A CA 1
ATOM 881 C C . ASP A 1 108 ? -20.484 10.535 -0.974 1.00 88.06 108 ASP A C 1
ATOM 883 O O . ASP A 1 108 ? -21.198 9.570 -1.268 1.00 88.06 108 ASP A O 1
ATOM 887 N N . PRO A 1 109 ? -20.812 11.366 0.034 1.00 83.12 109 PRO A N 1
ATOM 888 C CA . PRO A 1 109 ? -21.976 11.152 0.895 1.00 83.12 109 PRO A CA 1
ATOM 889 C C . PRO A 1 109 ? -23.313 11.220 0.142 1.00 83.12 109 PRO A C 1
ATOM 891 O O . PRO A 1 109 ? -24.336 10.794 0.672 1.00 83.12 109 PRO A O 1
ATOM 894 N N . ARG A 1 110 ? -23.326 11.741 -1.092 1.00 86.50 110 ARG A N 1
ATOM 895 C CA . ARG A 1 110 ? -24.510 11.777 -1.965 1.00 86.50 110 ARG A CA 1
ATOM 896 C C . ARG A 1 110 ? -24.739 10.458 -2.706 1.00 86.50 110 ARG A C 1
ATOM 898 O O . ARG A 1 110 ? -25.809 10.264 -3.283 1.00 86.50 110 ARG A O 1
ATOM 905 N N . SER A 1 111 ? -23.750 9.563 -2.722 1.00 82.44 111 SER A N 1
ATOM 906 C CA . SER A 1 111 ? -23.892 8.232 -3.308 1.00 82.44 111 SER A CA 1
ATOM 907 C C . SER A 1 111 ? -24.887 7.396 -2.501 1.00 82.44 111 SER A C 1
ATOM 909 O O . SER A 1 111 ? -24.822 7.338 -1.276 1.00 82.44 111 SER A O 1
ATOM 911 N N . LYS A 1 112 ? -25.808 6.719 -3.194 1.00 71.81 112 LYS A N 1
ATOM 912 C CA . LYS A 1 112 ? -26.824 5.857 -2.563 1.00 71.81 112 LYS A CA 1
ATOM 913 C C . LYS A 1 112 ? -26.305 4.460 -2.200 1.00 71.81 112 LYS A C 1
ATOM 915 O O . LYS A 1 112 ? -26.977 3.748 -1.461 1.00 71.81 112 LYS A O 1
ATOM 920 N N . SER A 1 113 ? -25.146 4.065 -2.725 1.00 66.38 113 SER A N 1
ATOM 921 C CA . SER A 1 113 ? -24.549 2.752 -2.474 1.00 66.38 113 SER A CA 1
ATOM 922 C C . SER A 1 113 ? -23.755 2.768 -1.162 1.00 66.38 113 SER A C 1
ATOM 924 O O . SER A 1 113 ? -22.862 3.599 -0.967 1.00 66.38 113 SER A O 1
ATOM 926 N N . LYS A 1 114 ? -24.090 1.839 -0.259 1.00 67.94 114 LYS A N 1
ATOM 927 C CA . LYS A 1 114 ? -23.365 1.575 0.998 1.00 67.94 114 LYS A CA 1
ATOM 928 C C . LYS A 1 114 ? -22.560 0.273 0.921 1.00 67.94 114 LYS A C 1
ATOM 930 O O . LYS A 1 114 ? -22.315 -0.362 1.939 1.00 67.94 114 LYS A O 1
ATOM 935 N N . ASP A 1 115 ? -22.154 -0.121 -0.282 1.00 79.31 115 ASP A N 1
ATOM 936 C CA . ASP A 1 115 ? -21.685 -1.487 -0.546 1.00 79.31 115 ASP A CA 1
ATOM 937 C C . ASP A 1 115 ? -20.262 -1.763 -0.017 1.00 79.31 115 ASP A C 1
ATOM 939 O O . ASP A 1 115 ? -19.791 -2.896 -0.077 1.00 79.31 115 ASP A O 1
ATOM 943 N N . PHE A 1 116 ? -19.574 -0.749 0.523 1.00 87.31 116 PHE A N 1
ATOM 944 C CA . PHE A 1 116 ? -18.252 -0.873 1.141 1.00 87.31 116 PHE A CA 1
ATOM 945 C C . PHE A 1 116 ? -18.013 0.168 2.255 1.00 87.31 116 PHE A C 1
ATOM 947 O O . PHE A 1 116 ? -18.612 1.250 2.245 1.00 87.31 116 PHE A O 1
ATOM 954 N N . GLU A 1 117 ? -17.119 -0.170 3.196 1.00 91.31 117 GLU A N 1
ATOM 955 C CA . GLU A 1 117 ? -16.528 0.755 4.181 1.00 91.31 117 GLU A CA 1
ATOM 956 C C . GLU A 1 117 ? -15.446 1.602 3.492 1.00 91.31 117 GLU A C 1
ATOM 958 O O . GLU A 1 117 ? -14.566 1.059 2.814 1.00 91.31 117 GLU A O 1
ATOM 963 N N . ASP A 1 118 ? -15.514 2.924 3.652 1.00 93.94 118 ASP A N 1
ATOM 964 C CA . ASP A 1 118 ? -14.525 3.847 3.092 1.00 93.94 118 ASP A CA 1
ATOM 965 C C . ASP A 1 118 ? -13.373 4.164 4.075 1.00 93.94 118 ASP A C 1
ATOM 967 O O . ASP A 1 118 ? -13.309 3.641 5.193 1.00 93.94 118 ASP A O 1
ATOM 971 N N . ALA A 1 119 ? -12.432 5.026 3.674 1.00 94.75 119 ALA A N 1
ATOM 972 C CA . ALA A 1 119 ? -11.314 5.421 4.533 1.00 94.75 119 ALA A CA 1
ATOM 973 C C . ALA A 1 119 ? -11.756 6.100 5.842 1.00 94.75 119 ALA A C 1
ATOM 975 O O . ALA A 1 119 ? -11.100 5.932 6.872 1.00 94.75 119 ALA A O 1
ATOM 976 N N . PHE A 1 120 ? -12.856 6.855 5.828 1.00 94.12 120 PHE A N 1
ATOM 977 C CA . PHE A 1 120 ? -13.375 7.514 7.022 1.00 94.12 120 PHE A CA 1
ATOM 978 C C . PHE A 1 120 ? -14.036 6.505 7.965 1.00 94.12 120 PHE A C 1
ATOM 980 O O . PHE A 1 120 ? -13.716 6.492 9.156 1.00 94.12 120 PHE A O 1
ATOM 987 N N . ASP A 1 121 ? -14.883 5.624 7.429 1.00 94.19 121 ASP A N 1
ATOM 988 C CA . ASP A 1 121 ? -15.550 4.555 8.175 1.00 94.19 121 ASP A CA 1
ATOM 989 C C . ASP A 1 121 ? -14.510 3.701 8.930 1.00 94.19 121 ASP A C 1
ATOM 991 O O . ASP A 1 121 ? -14.615 3.487 10.144 1.00 94.19 121 ASP A O 1
ATOM 995 N N . ILE A 1 122 ? -13.439 3.298 8.234 1.00 95.19 122 ILE A N 1
ATOM 996 C CA . ILE A 1 122 ? -12.327 2.526 8.811 1.00 95.19 122 ILE A CA 1
ATOM 997 C C . ILE A 1 122 ? -11.616 3.305 9.925 1.00 95.19 122 ILE A C 1
ATOM 999 O O . ILE A 1 122 ? -11.324 2.741 10.984 1.00 95.19 122 ILE A O 1
ATOM 1003 N N . ALA A 1 123 ? -11.330 4.592 9.714 1.00 94.75 123 ALA A N 1
ATOM 1004 C CA . ALA A 1 123 ? -10.616 5.408 10.694 1.00 94.75 123 ALA A CA 1
ATOM 1005 C C . ALA A 1 123 ? -11.426 5.602 11.987 1.00 94.75 123 ALA A C 1
ATOM 1007 O O . ALA A 1 123 ? -10.886 5.448 13.086 1.00 94.75 123 ALA A O 1
ATOM 1008 N N . VAL A 1 124 ? -12.727 5.888 11.870 1.00 95.81 124 VAL A N 1
ATOM 1009 C CA . VAL A 1 124 ? -13.621 6.050 13.027 1.00 95.81 124 VAL A CA 1
ATOM 1010 C C . VAL A 1 124 ? -13.742 4.741 13.801 1.00 95.81 124 VAL A C 1
ATOM 1012 O O . VAL A 1 124 ? -13.619 4.738 15.027 1.00 95.81 124 VAL A O 1
ATOM 1015 N N . LYS A 1 125 ? -13.913 3.616 13.103 1.00 95.19 125 LYS A N 1
ATOM 1016 C CA . LYS A 1 125 ? -13.967 2.287 13.723 1.00 95.19 125 LYS A CA 1
ATOM 1017 C C . LYS A 1 125 ? -12.682 1.962 14.488 1.00 95.19 125 LYS A C 1
ATOM 1019 O O . LYS A 1 125 ? -12.751 1.617 15.667 1.00 95.19 125 LYS A O 1
ATOM 1024 N N . GLY A 1 126 ? -11.517 2.168 13.869 1.00 92.31 126 GLY A N 1
ATOM 1025 C CA . GLY A 1 126 ? -10.216 1.963 14.515 1.00 92.31 126 GLY A CA 1
ATOM 1026 C C . GLY A 1 126 ? -10.006 2.854 15.746 1.00 92.31 126 GLY A C 1
ATOM 1027 O O . GLY A 1 126 ? -9.486 2.402 16.771 1.00 92.31 126 GLY A O 1
ATOM 1028 N N . MET A 1 127 ? -10.473 4.106 15.693 1.00 93.88 127 MET A N 1
ATOM 1029 C CA . MET A 1 127 ? -10.461 5.015 16.842 1.00 93.88 127 MET A CA 1
ATOM 1030 C C . MET A 1 127 ? -11.343 4.495 17.986 1.00 93.88 127 MET A C 1
ATOM 1032 O O . MET A 1 127 ? -10.883 4.440 19.129 1.00 93.88 127 MET A O 1
ATOM 1036 N N . LEU A 1 128 ? -12.583 4.088 17.700 1.00 95.69 128 LEU A N 1
ATOM 1037 C CA . LEU A 1 128 ? -13.513 3.565 18.706 1.00 95.69 128 LEU A CA 1
ATOM 1038 C C . LEU A 1 128 ? -12.975 2.288 19.369 1.00 95.69 128 LEU A C 1
ATOM 1040 O O . LEU A 1 128 ? -13.000 2.173 20.596 1.00 95.69 128 LEU A O 1
ATOM 1044 N N . GLU A 1 129 ? -12.410 1.366 18.585 1.00 92.00 129 GLU A N 1
ATOM 1045 C CA . GLU A 1 129 ? -11.741 0.165 19.099 1.00 92.00 129 GLU A CA 1
ATOM 1046 C C . GLU A 1 129 ? -10.571 0.517 20.028 1.00 92.00 129 GLU A C 1
ATOM 1048 O O . GLU A 1 129 ? -10.421 -0.067 21.110 1.00 92.00 129 GLU A O 1
ATOM 1053 N N . ARG A 1 130 ? -9.750 1.506 19.644 1.00 88.25 130 ARG A N 1
ATOM 1054 C CA . ARG A 1 130 ? -8.636 1.976 20.476 1.00 88.25 130 ARG A CA 1
ATOM 1055 C C . ARG A 1 130 ? -9.134 2.567 21.790 1.00 88.25 130 ARG A C 1
ATOM 1057 O O . ARG A 1 130 ? -8.586 2.206 22.831 1.00 88.25 130 ARG A O 1
ATOM 1064 N N . VAL A 1 131 ? -10.153 3.427 21.759 1.00 91.94 131 VAL A N 1
ATOM 1065 C CA . VAL A 1 131 ? -10.756 4.026 22.963 1.00 91.94 131 VAL A CA 1
ATOM 1066 C C . VAL A 1 131 ? -11.303 2.936 23.887 1.00 91.94 131 VAL A C 1
ATOM 1068 O O . VAL A 1 131 ? -10.999 2.938 25.079 1.00 91.94 131 VAL A O 1
ATOM 1071 N N . GLY A 1 132 ? -12.016 1.947 23.342 1.00 92.56 132 GLY A N 1
ATOM 1072 C CA . GLY A 1 132 ? -12.510 0.804 24.113 1.00 92.56 132 GLY A CA 1
ATOM 1073 C C . GLY A 1 132 ? -11.390 -0.034 24.742 1.00 92.56 132 GLY A C 1
ATOM 1074 O O . GLY A 1 132 ? -11.513 -0.490 25.879 1.00 92.56 132 GLY A O 1
ATOM 1075 N N . LYS A 1 133 ? -10.261 -0.220 24.042 1.00 89.00 133 LYS A N 1
ATOM 1076 C CA . LYS A 1 133 ? -9.071 -0.883 24.605 1.00 89.00 133 LYS A CA 1
ATOM 1077 C C . LYS A 1 133 ? -8.446 -0.064 25.738 1.00 89.00 133 LYS A C 1
ATOM 1079 O O . LYS A 1 133 ? -8.129 -0.639 26.773 1.00 89.00 133 LYS A O 1
ATOM 1084 N N . VAL A 1 134 ? -8.279 1.247 25.553 1.00 89.25 134 VAL A N 1
ATOM 1085 C CA . VAL A 1 134 ? -7.718 2.149 26.576 1.00 89.25 134 VAL A CA 1
ATOM 1086 C C . VAL A 1 134 ? -8.571 2.130 27.840 1.00 89.25 134 VAL A C 1
ATOM 1088 O O . VAL A 1 134 ? -8.033 1.970 28.930 1.00 89.25 134 VAL A O 1
ATOM 1091 N N . ARG A 1 135 ? -9.896 2.228 27.697 1.00 90.75 135 ARG A N 1
ATOM 1092 C CA . ARG A 1 135 ? -10.822 2.213 28.832 1.00 90.75 135 ARG A CA 1
ATOM 1093 C C . ARG A 1 135 ? -10.690 0.935 29.667 1.00 90.75 135 ARG A C 1
ATOM 1095 O O . ARG A 1 135 ? -10.527 1.034 30.876 1.00 90.75 135 ARG A O 1
ATOM 1102 N N . ARG A 1 136 ? -10.656 -0.238 29.021 1.00 90.88 136 ARG A N 1
ATOM 1103 C CA . ARG A 1 136 ? -10.436 -1.524 29.710 1.00 90.88 136 ARG A CA 1
ATOM 1104 C C . ARG A 1 136 ? -9.089 -1.590 30.430 1.00 90.88 136 ARG A C 1
ATOM 1106 O O . ARG A 1 136 ? -9.023 -2.081 31.546 1.00 90.88 136 ARG A O 1
ATOM 1113 N N . GLN A 1 137 ? -8.019 -1.073 29.819 1.00 89.00 137 GLN A N 1
ATOM 1114 C CA . GLN A 1 137 ? -6.700 -1.032 30.463 1.00 89.00 137 GLN A CA 1
ATOM 1115 C C . GLN A 1 137 ? -6.724 -0.196 31.750 1.00 89.00 137 GLN A C 1
ATOM 1117 O O . GLN A 1 137 ? -6.180 -0.636 32.756 1.00 89.00 137 GLN A O 1
ATOM 1122 N N . ILE A 1 138 ? -7.395 0.960 31.729 1.00 89.31 138 ILE A N 1
ATOM 1123 C CA . ILE A 1 138 ? -7.555 1.822 32.908 1.00 89.31 138 ILE A CA 1
ATOM 1124 C C . ILE A 1 138 ? -8.382 1.119 33.994 1.00 89.31 138 ILE A C 1
ATOM 1126 O O . ILE A 1 138 ? -7.994 1.141 35.158 1.00 89.31 138 ILE A O 1
ATOM 1130 N N . GLU A 1 139 ? -9.489 0.468 33.621 1.00 92.19 139 GLU A N 1
ATOM 1131 C CA . GLU A 1 139 ? -10.338 -0.304 34.546 1.00 92.19 139 GLU A CA 1
ATOM 1132 C C . GLU A 1 139 ? -9.569 -1.471 35.203 1.00 92.19 139 GLU A C 1
ATOM 1134 O O . GLU A 1 139 ? -9.777 -1.769 36.374 1.00 92.19 139 GLU A O 1
ATOM 1139 N N . GLU A 1 140 ? -8.624 -2.083 34.484 1.00 92.62 140 GLU A N 1
ATOM 1140 C CA . GLU A 1 140 ? -7.714 -3.125 34.987 1.00 92.62 140 GLU A CA 1
ATOM 1141 C C . GLU A 1 140 ? -6.503 -2.571 35.773 1.00 92.62 140 GLU A C 1
ATOM 1143 O O . GLU A 1 140 ? -5.618 -3.339 36.155 1.00 92.62 140 GLU A O 1
ATOM 1148 N N . GLY A 1 141 ? -6.414 -1.252 35.984 1.00 88.75 141 GLY A N 1
ATOM 1149 C CA . GLY A 1 141 ? -5.296 -0.601 36.679 1.00 88.75 141 GLY A CA 1
ATOM 1150 C C . GLY A 1 141 ? -3.974 -0.588 35.896 1.00 88.75 141 GLY A C 1
ATOM 1151 O O . GLY A 1 141 ? -2.915 -0.362 36.480 1.00 88.75 141 GLY A O 1
ATOM 1152 N N . LYS A 1 142 ? -4.005 -0.843 34.583 1.00 84.81 142 LYS A N 1
ATOM 1153 C CA . LYS A 1 142 ? -2.832 -0.831 33.694 1.00 84.81 142 LYS A CA 1
ATOM 1154 C C . LYS A 1 142 ? -2.626 0.560 33.097 1.00 84.81 142 LYS A C 1
ATOM 1156 O O . LYS A 1 142 ? -3.587 1.231 32.734 1.00 84.81 142 LYS A O 1
ATOM 1161 N N . ASP A 1 143 ? -1.370 0.962 32.905 1.00 79.50 143 ASP A N 1
ATOM 1162 C CA . ASP A 1 143 ? -1.042 2.220 32.227 1.00 79.50 143 ASP A CA 1
ATOM 1163 C C . ASP A 1 143 ? -1.339 2.129 30.710 1.00 79.50 143 ASP A C 1
ATOM 1165 O O . ASP A 1 143 ? -0.661 1.377 29.996 1.00 79.50 143 ASP A O 1
ATOM 1169 N N . PRO A 1 144 ? -2.313 2.894 30.173 1.00 70.56 144 PRO A N 1
ATOM 1170 C CA . PRO A 1 144 ? -2.643 2.892 28.746 1.00 70.56 144 PRO A CA 1
ATOM 1171 C C . PRO A 1 144 ? -1.559 3.538 27.861 1.00 70.56 144 PRO A C 1
ATOM 1173 O O . PRO A 1 144 ? -1.575 3.330 26.639 1.00 70.56 144 PRO A O 1
ATOM 1176 N N . GLY A 1 145 ? -0.630 4.294 28.465 1.00 66.44 145 GLY A N 1
ATOM 1177 C CA . GLY A 1 145 ? 0.547 4.923 27.861 1.00 66.44 145 GLY A CA 1
ATOM 1178 C C . GLY A 1 145 ? 1.553 3.920 27.296 1.00 66.44 145 GLY A C 1
ATOM 1179 O O . GLY A 1 145 ? 2.125 4.144 26.227 1.00 66.44 145 GLY A O 1
ATOM 1180 N N . THR A 1 146 ? 1.686 2.759 27.942 1.00 58.59 146 THR A N 1
ATOM 1181 C CA . THR A 1 146 ? 2.622 1.689 27.546 1.00 58.59 146 THR A CA 1
ATOM 1182 C C . THR A 1 146 ? 2.424 1.217 26.100 1.00 58.59 146 THR A C 1
ATOM 1184 O O . THR A 1 146 ? 3.396 0.978 25.388 1.00 58.59 146 THR A O 1
ATOM 1187 N N . GLY A 1 147 ? 1.178 1.178 25.612 1.00 52.12 147 GLY A N 1
ATOM 1188 C CA . GLY A 1 147 ? 0.846 0.784 24.236 1.00 52.12 147 GLY A CA 1
ATOM 1189 C C . GLY A 1 147 ? 0.993 1.885 23.175 1.00 52.12 147 GLY A C 1
ATOM 1190 O O . GLY A 1 147 ? 0.941 1.578 21.986 1.00 52.12 147 GLY A O 1
ATOM 1191 N N . PHE A 1 148 ? 1.150 3.157 23.569 1.00 47.47 148 PHE A N 1
ATOM 1192 C CA . PHE A 1 148 ? 1.507 4.245 22.640 1.00 47.47 148 PHE A CA 1
ATOM 1193 C C . PHE A 1 148 ? 3.003 4.245 22.334 1.00 47.47 148 PHE A C 1
ATOM 1195 O O . PHE A 1 148 ? 3.412 4.605 21.231 1.00 47.47 148 PHE A O 1
ATOM 1202 N N . ALA A 1 149 ? 3.793 3.834 23.324 1.00 41.28 149 ALA A N 1
ATOM 1203 C CA . ALA A 1 149 ? 5.239 3.883 23.295 1.00 41.28 149 ALA A CA 1
ATOM 1204 C C . ALA A 1 149 ? 5.896 2.545 22.953 1.00 41.28 149 ALA A C 1
ATOM 1206 O O . ALA A 1 149 ? 7.115 2.529 22.972 1.00 41.28 149 ALA A O 1
ATOM 1207 N N . GLU A 1 150 ? 5.164 1.457 22.653 1.00 38.44 150 GLU A N 1
ATOM 1208 C CA . GLU A 1 150 ? 5.774 0.132 22.456 1.00 38.44 150 GLU A CA 1
ATOM 1209 C C . GLU A 1 150 ? 6.929 0.158 21.432 1.00 38.44 150 GLU A C 1
ATOM 1211 O O . GLU A 1 150 ? 6.699 0.153 20.213 1.00 38.44 150 GLU A O 1
ATOM 1216 N N . PRO A 1 151 ? 8.188 0.053 21.904 1.00 37.06 151 PRO A N 1
ATOM 1217 C CA . PRO A 1 151 ? 9.369 -0.139 21.079 1.00 37.06 151 PRO A CA 1
ATOM 1218 C C . PRO A 1 151 ? 9.523 -1.626 20.695 1.00 37.06 151 PRO A C 1
ATOM 1220 O O . PRO A 1 151 ? 10.628 -2.103 20.480 1.00 37.06 151 PRO A O 1
ATOM 1223 N N . GLY A 1 152 ? 8.418 -2.377 20.620 1.00 40.72 152 GLY A N 1
ATOM 1224 C CA . GLY A 1 152 ? 8.367 -3.809 20.286 1.00 40.72 152 GLY A CA 1
ATOM 1225 C C . GLY A 1 152 ? 7.504 -4.134 19.062 1.00 40.72 152 GLY A C 1
ATOM 1226 O O . GLY A 1 152 ? 7.402 -5.288 18.651 1.00 40.72 152 GLY A O 1
ATOM 1227 N N . SER A 1 153 ? 6.894 -3.120 18.443 1.00 47.28 153 SER A N 1
ATOM 1228 C CA . SER A 1 153 ? 6.173 -3.267 17.181 1.00 47.28 153 SER A CA 1
ATOM 1229 C C . SER A 1 153 ? 7.126 -3.816 16.116 1.00 47.28 153 SER A C 1
ATOM 1231 O O . SER A 1 153 ? 8.273 -3.401 16.056 1.00 47.28 153 SER A O 1
ATOM 1233 N N . TRP A 1 154 ? 6.674 -4.695 15.228 1.00 50.69 154 TRP A N 1
ATOM 1234 C CA . TRP A 1 154 ? 7.379 -5.119 14.005 1.00 50.69 154 TRP A CA 1
ATOM 1235 C C . TRP A 1 154 ? 8.051 -3.948 13.228 1.00 50.69 154 TRP A C 1
ATOM 1237 O O . TRP A 1 154 ? 9.039 -4.153 12.528 1.00 50.69 154 TRP A O 1
ATOM 1247 N N . LYS A 1 155 ? 7.599 -2.699 13.441 1.00 44.19 155 LYS A N 1
ATOM 1248 C CA . LYS A 1 155 ? 8.283 -1.447 13.068 1.00 44.19 155 LYS A CA 1
ATOM 1249 C C . LYS A 1 155 ? 9.742 -1.354 13.553 1.00 44.19 155 LYS A C 1
ATOM 1251 O O . LYS A 1 155 ? 10.560 -0.785 12.844 1.00 44.19 155 LYS A O 1
ATOM 1256 N N . LEU A 1 156 ? 10.074 -1.868 14.740 1.00 43.94 156 LEU A N 1
ATOM 1257 C CA . LEU A 1 156 ? 11.433 -1.949 15.288 1.00 43.94 156 LEU A CA 1
ATOM 1258 C C . LEU A 1 156 ? 12.249 -3.086 14.659 1.00 43.94 156 LEU A C 1
ATOM 1260 O O . LEU A 1 156 ? 13.443 -2.915 14.457 1.00 43.94 156 LEU A O 1
ATOM 1264 N N . LYS A 1 157 ? 11.618 -4.214 14.296 1.00 48.97 157 LYS A N 1
ATOM 1265 C CA . LYS A 1 157 ? 12.297 -5.280 13.535 1.00 48.97 157 LYS A CA 1
ATOM 1266 C C . LYS A 1 157 ? 12.752 -4.772 12.166 1.00 48.97 157 LYS A C 1
ATOM 1268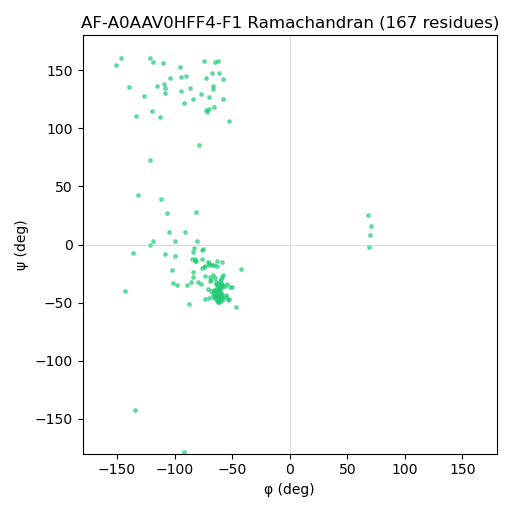 O O . LYS A 1 157 ? 13.917 -4.930 11.838 1.00 48.97 157 LYS A O 1
ATOM 1273 N N . LEU A 1 158 ? 11.900 -4.021 11.465 1.00 50.16 158 LEU A N 1
ATOM 1274 C CA . LEU A 1 158 ? 12.283 -3.339 10.219 1.00 50.16 158 LEU A CA 1
ATOM 1275 C C . LEU A 1 158 ? 13.359 -2.257 10.431 1.00 50.16 158 LEU A C 1
ATOM 1277 O O . LEU A 1 158 ? 14.210 -2.073 9.573 1.00 50.16 158 LEU A O 1
ATOM 1281 N N . LYS A 1 159 ? 13.383 -1.569 11.587 1.00 46.66 159 LYS A N 1
ATOM 1282 C CA . LYS A 1 159 ? 14.493 -0.655 11.947 1.00 46.66 159 LYS A CA 1
ATOM 1283 C C . LYS A 1 159 ? 15.834 -1.372 12.125 1.00 46.66 159 LYS A C 1
ATOM 1285 O O . LYS A 1 159 ? 16.867 -0.755 11.888 1.00 46.66 159 LYS A O 1
ATOM 1290 N N . LEU A 1 160 ? 15.814 -2.609 12.625 1.00 40.78 160 LEU A N 1
ATOM 1291 C CA . LEU A 1 160 ? 17.009 -3.379 12.979 1.00 40.78 160 LEU A CA 1
ATOM 1292 C C . LEU A 1 160 ? 17.545 -4.205 11.800 1.00 40.78 160 LEU A C 1
ATOM 1294 O O . LEU A 1 160 ? 18.760 -4.322 11.666 1.00 40.78 160 LEU A O 1
ATOM 1298 N N . GLU A 1 161 ? 16.670 -4.735 10.941 1.00 47.50 161 GLU A N 1
ATOM 1299 C CA . GLU A 1 161 ? 17.047 -5.510 9.747 1.00 47.50 161 GLU A CA 1
ATOM 1300 C C . GLU A 1 161 ? 17.708 -4.641 8.660 1.00 47.50 161 GLU A C 1
ATOM 1302 O O . GLU A 1 161 ? 18.633 -5.105 7.999 1.00 47.50 161 GLU A O 1
ATOM 1307 N N . ASP A 1 162 ? 17.329 -3.361 8.544 1.00 50.56 162 ASP A N 1
ATOM 1308 C CA . ASP A 1 162 ? 17.881 -2.430 7.545 1.00 50.56 162 ASP A CA 1
ATOM 1309 C C . ASP A 1 162 ? 19.120 -1.635 8.032 1.00 50.56 162 ASP A C 1
ATOM 1311 O O . ASP A 1 162 ? 19.537 -0.676 7.387 1.00 50.56 162 ASP A O 1
ATOM 1315 N N . GLY A 1 163 ? 19.724 -1.976 9.180 1.00 40.75 163 GLY A N 1
ATOM 1316 C CA . GLY A 1 163 ? 21.048 -1.461 9.587 1.00 40.75 163 GLY A CA 1
ATOM 1317 C C . GLY A 1 163 ? 21.160 0.032 9.962 1.00 40.75 163 GLY A C 1
ATOM 1318 O O . GLY A 1 163 ? 22.215 0.456 10.429 1.00 40.75 163 GLY A O 1
ATOM 1319 N N . TRP A 1 164 ? 20.088 0.823 9.868 1.00 41.38 164 TRP A N 1
ATOM 1320 C CA . TRP A 1 164 ? 20.09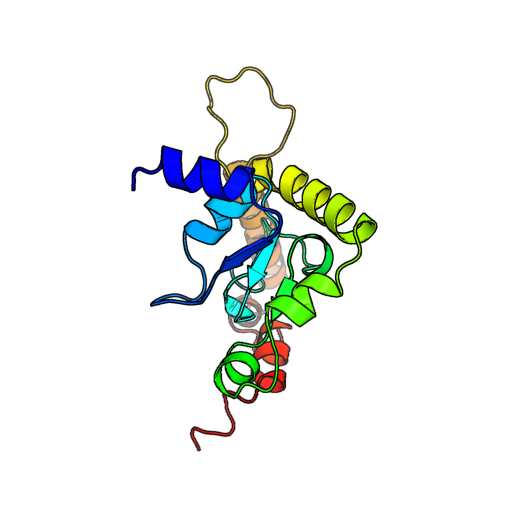1 2.290 10.042 1.00 41.38 164 TRP A CA 1
ATOM 1321 C C . TRP A 1 164 ? 20.596 2.834 11.394 1.00 41.38 164 TRP A C 1
ATOM 1323 O O . TRP A 1 164 ? 20.862 4.032 11.507 1.00 41.38 164 TRP A O 1
ATOM 1333 N N . TYR A 1 165 ? 20.706 1.997 12.431 1.00 33.31 165 TYR A N 1
ATOM 1334 C CA . TYR A 1 165 ? 21.187 2.404 13.761 1.00 33.31 165 TYR A CA 1
ATOM 1335 C C . TYR A 1 165 ? 22.661 2.069 14.035 1.00 33.31 165 TYR A C 1
ATOM 1337 O O . TYR A 1 165 ? 23.193 2.539 15.035 1.00 33.31 165 TYR A O 1
ATOM 1345 N N . ARG A 1 166 ? 23.340 1.289 13.178 1.00 35.31 166 ARG A N 1
ATOM 1346 C CA . ARG A 1 166 ? 24.767 0.958 13.376 1.00 35.31 166 ARG A CA 1
ATOM 1347 C C . ARG A 1 166 ? 25.738 2.004 12.823 1.00 35.31 166 ARG A C 1
ATOM 1349 O O . ARG A 1 166 ? 26.906 1.954 13.175 1.00 35.31 166 ARG A O 1
ATOM 1356 N N . GLU A 1 167 ? 25.272 2.958 12.019 1.00 32.31 167 GLU A N 1
ATOM 1357 C CA . GLU A 1 167 ? 26.128 3.976 11.378 1.00 32.31 167 GLU A CA 1
ATOM 1358 C C . GLU A 1 167 ? 26.033 5.375 12.017 1.00 32.31 167 GLU A C 1
ATOM 1360 O O . GLU A 1 167 ? 26.552 6.347 11.475 1.00 32.31 167 GLU A O 1
ATOM 1365 N N . ARG A 1 168 ? 25.385 5.506 13.184 1.00 34.19 168 ARG A N 1
ATOM 1366 C CA . ARG A 1 168 ? 25.351 6.764 13.961 1.00 34.19 168 ARG A CA 1
ATOM 1367 C C . ARG A 1 168 ? 25.679 6.560 15.444 1.00 34.19 168 ARG A C 1
ATOM 1369 O O . ARG A 1 168 ? 25.004 7.111 16.312 1.00 34.19 168 ARG A O 1
ATOM 1376 N N . SER A 1 169 ? 26.692 5.749 15.732 1.00 33.06 169 SER A N 1
ATOM 1377 C CA . SER A 1 169 ? 27.336 5.649 17.051 1.00 33.06 169 SER A CA 1
ATOM 1378 C C . SER A 1 169 ? 28.832 5.852 16.901 1.00 33.06 169 SER A C 1
ATOM 1380 O O . SER A 1 169 ? 29.384 5.265 15.945 1.00 33.06 169 SER A O 1
#

Radius of gyration: 18.67 Å; Cα contacts (8 Å, |Δi|>4): 178; chains: 1; bounding box: 54×32×55 Å

Mean predicted aligned error: 8.2 Å

Secondary structure (DSSP, 8-state):
--HHHHHHHHHH-SEEEE---SSSS-HHHHHHHHTTPEEEESSGGGTTTT-TTTS-S-GGGT-EE--HHHHHTTSS-HHHHHHHS-HHHHHHHHHHHHHHHHHHSPPPTT-----S--HHHHHHHHHHHHHHHHHHHHHTT--GGGGTS-TTSHHHHHHHHT-TTSS--

Foldseek 3Di:
DDPVVLL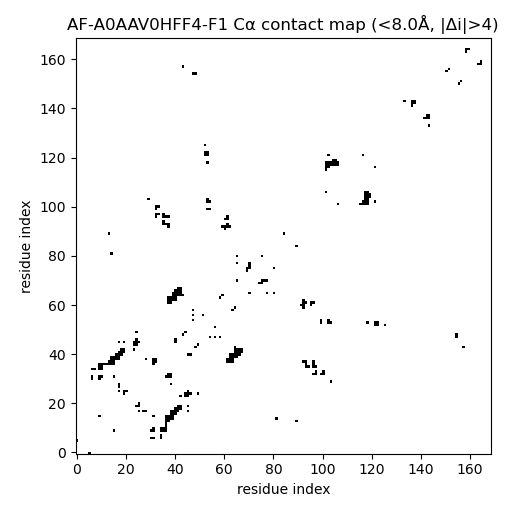VVLLPELEDEAEQDPHLADPVVLSNLLSLHQYEHQACRHPQPDLPLQDDNPSLQAHHYDHPVCVVVVVDDPVVRVVVQDPVSSVRNSVVSPVSNQCADDDDPPDPDPPDQHVVNSVVVVVVVLVVVLVVCVVVVHDSVCVVPPCPPCVVVSVVVSCPPVPPD

Sequence (169 aa):
MSPIEVLKVFRNSVFCLQPAGDSYTRRSTFDSILAGCIPVFFHPFSAYTQYIWHLPRNYSSYSVYIPENLVREGRVSIRMQLLQVSKAEVVSMRQEVINLIPKVIYRDPRSKSKDFEDAFDIAVKGMLERVGKVRRQIEEGKDPGTGFAEPGSWKLKLK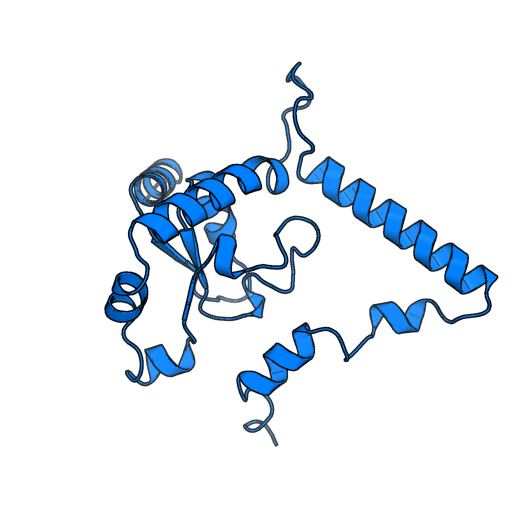LEDGWYRERS

pLDDT: mean 83.87, std 18.15, range [32.31, 98.44]

Solvent-accessible surface area (backbone atoms only — not comparable to full-atom values): 9797 Å² total; per-residue (Å²): 134,55,75,68,58,53,46,52,53,32,47,77,34,66,68,36,84,43,72,64,64,101,45,50,58,58,73,66,54,56,53,20,29,70,33,41,10,27,39,30,33,31,48,70,61,41,62,66,67,76,44,64,88,53,47,71,87,62,50,76,51,38,35,48,81,50,60,47,66,42,43,76,70,65,78,42,56,69,69,63,57,61,67,67,56,47,74,68,54,52,52,52,20,31,51,43,25,50,70,37,36,50,31,75,34,77,71,65,86,85,56,88,76,76,90,68,68,25,30,59,56,48,50,54,51,54,49,52,54,49,51,56,51,40,54,52,31,50,76,70,74,42,73,57,64,58,76,78,64,54,84,73,45,70,68,47,54,58,48,60,76,68,50,73,69,74,82,76,118

Nearest PDB structures (foldseek):
  7scj-assembly1_B  TM=8.012E-01  e=2.359E-03  Homo sapiens
  7sch-assembly1_B  TM=8.026E-01  e=2.359E-03  Homo sapiens
  7zay-assembly1_B  TM=8.406E-01  e=5.148E-03  Homo sapiens
  7q12-assembly1_A  TM=6.436E-01  e=1.737E+00  Homo sapiens
  3e3o-assembly1_A  TM=4.323E-01  e=2.208E+00  Oryctolagus cuniculus